Protein AF-A0A0T5ZA02-F1 (afdb_monomer_lite)

Organism: NCBI:txid54398

Foldseek 3Di:
DCPPVVVVVVVVLVVVQVVCCVPQNHPNVVVVVPDDLFLQSLLCVLLCVLCVCLVVQCVVCVVDDQLRSLVVSLVVSVVVVVVVLVVVCVVCVVVVNCDDPNVVRSVSSNVSNVVSSVVSSVVSCVVVVVDPDPPPDPD

Sequence (139 aa):
SQQPLELLYRSALAKLNEILAPELGPQAIEQAAKQDFTPEATAERIVGFATGFFGGFLENHPEMEQDSALNEFIELIGGGIEQGFAEARGILKGLEILNGEIEQNVDKTYELVQQGLERFRLAIMEQLGLSENKDATPA

Secondary structure (DSSP, 8-state):
--HHHHHHHHHHHHHHHHHHHHHH-TTHHHHHHHS--SHHHHHHHHHHHHHTTHHHHHHH-TTS-HHHHHHHHHHHHHHHHHHHHHHHHHHHHHTT--SHHHHHHHHHHHHHHHHHHHHHHHHHHHHTT-S--TT----

Structure (mmCIF, N/CA/C/O backbone):
data_AF-A0A0T5ZA02-F1
#
_entry.id   AF-A0A0T5ZA02-F1
#
loop_
_atom_site.group_PDB
_atom_site.id
_atom_site.type_symbol
_atom_site.label_atom_id
_atom_site.label_alt_id
_atom_site.label_comp_id
_atom_site.label_asym_id
_atom_site.label_entity_id
_atom_site.label_seq_id
_atom_site.pdbx_PDB_ins_code
_atom_site.Cartn_x
_atom_site.Cartn_y
_atom_site.Cartn_z
_atom_site.occupancy
_atom_site.B_iso_or_equiv
_atom_site.auth_seq_id
_atom_site.auth_comp_id
_atom_site.auth_asym_id
_atom_site.auth_atom_id
_atom_site.pdbx_PDB_model_num
ATOM 1 N N . SER A 1 1 ? -9.753 18.541 37.539 1.00 51.72 1 SER A N 1
ATOM 2 C CA . SER A 1 1 ? -10.165 17.233 38.099 1.00 51.72 1 SER A CA 1
ATOM 3 C C . SER A 1 1 ? -10.100 16.080 37.078 1.00 51.72 1 SER A C 1
ATOM 5 O O . SER A 1 1 ? -10.810 15.102 37.244 1.00 51.72 1 SER A O 1
ATOM 7 N N . GLN A 1 2 ? -9.191 16.100 36.086 1.00 57.00 2 GLN A N 1
ATOM 8 C CA . GLN A 1 2 ? -9.077 15.032 35.063 1.00 57.00 2 GLN A CA 1
ATOM 9 C C . GLN A 1 2 ? -8.137 13.859 35.435 1.00 57.00 2 GLN A C 1
ATOM 11 O O . GLN A 1 2 ? -7.954 12.936 34.651 1.00 57.00 2 GLN A O 1
ATOM 16 N N . GLN A 1 3 ? -7.535 13.865 36.629 1.00 75.38 3 GLN A N 1
ATOM 17 C CA . GLN A 1 3 ? -6.409 12.976 36.955 1.00 75.38 3 GLN A CA 1
ATOM 18 C C . GLN A 1 3 ? -6.734 11.472 37.107 1.00 75.38 3 GLN A C 1
ATOM 20 O O . GLN A 1 3 ? -5.922 10.666 36.658 1.00 75.38 3 GLN A O 1
ATOM 25 N N . PRO A 1 4 ? -7.873 11.041 37.691 1.00 85.19 4 PRO A N 1
ATOM 26 C CA . PRO A 1 4 ? -8.125 9.609 37.902 1.00 85.19 4 PRO A CA 1
ATOM 27 C C . PRO A 1 4 ? -8.367 8.823 36.607 1.00 85.19 4 PRO A C 1
ATOM 29 O O . PRO A 1 4 ? -7.896 7.697 36.471 1.00 85.19 4 PRO A O 1
ATOM 32 N N . LEU A 1 5 ? -9.080 9.423 35.648 1.00 86.69 5 LEU A N 1
ATOM 33 C CA . LEU A 1 5 ? -9.380 8.785 34.365 1.00 86.69 5 LEU A CA 1
ATOM 34 C C . LEU A 1 5 ? -8.133 8.709 33.477 1.00 86.69 5 LEU A C 1
ATOM 36 O O . LEU A 1 5 ? -7.889 7.687 32.843 1.00 86.69 5 LEU A O 1
ATOM 40 N N . GLU A 1 6 ? -7.309 9.759 33.486 1.00 87.25 6 GLU A N 1
ATOM 41 C CA . GLU A 1 6 ? -6.030 9.756 32.778 1.00 87.25 6 GLU A CA 1
ATOM 42 C C . GLU A 1 6 ? -5.067 8.700 33.345 1.00 87.25 6 GLU A C 1
ATOM 44 O O . GLU A 1 6 ? -4.408 7.994 32.582 1.00 87.25 6 GLU A O 1
ATOM 49 N N . LEU A 1 7 ? -5.017 8.538 34.673 1.00 87.31 7 LEU A N 1
ATOM 50 C CA . LEU A 1 7 ? -4.210 7.495 35.308 1.00 87.31 7 LEU A CA 1
ATOM 51 C C . LEU A 1 7 ? -4.693 6.092 34.918 1.00 87.31 7 LEU A C 1
ATOM 53 O O . LEU A 1 7 ? -3.876 5.260 34.532 1.00 87.31 7 LEU A O 1
ATOM 57 N N . LEU A 1 8 ? -6.008 5.848 34.957 1.00 89.44 8 LEU A N 1
ATOM 58 C CA . LEU A 1 8 ? -6.601 4.578 34.531 1.00 89.44 8 LEU A CA 1
ATOM 59 C C . LEU A 1 8 ? -6.250 4.255 33.071 1.00 89.44 8 LEU A C 1
ATOM 61 O O . LEU A 1 8 ? -5.828 3.138 32.774 1.00 89.44 8 LEU A O 1
ATOM 65 N N . TYR A 1 9 ? -6.375 5.239 32.178 1.00 85.88 9 TYR A N 1
ATOM 66 C CA . TYR A 1 9 ? -6.038 5.088 30.764 1.00 85.88 9 TYR A CA 1
ATOM 67 C C . TYR A 1 9 ? -4.557 4.742 30.560 1.00 85.88 9 TYR A C 1
ATOM 69 O O . TYR A 1 9 ? -4.230 3.790 29.852 1.00 85.88 9 TYR A O 1
ATOM 77 N N . ARG A 1 10 ? -3.650 5.453 31.241 1.00 87.31 10 ARG A N 1
ATOM 78 C CA . ARG A 1 10 ? -2.205 5.176 31.186 1.00 87.31 10 ARG A CA 1
ATOM 79 C C . ARG A 1 10 ? -1.865 3.783 31.713 1.00 87.31 10 ARG A C 1
ATOM 81 O O . ARG A 1 10 ? -1.054 3.094 31.104 1.00 87.31 10 ARG A O 1
ATOM 88 N N . SER A 1 11 ? -2.488 3.353 32.811 1.00 89.69 11 SER A N 1
ATOM 89 C CA . SER A 1 11 ? -2.292 2.006 33.357 1.00 89.69 11 SER A CA 1
ATOM 90 C C . SER A 1 11 ? -2.796 0.917 32.408 1.00 89.69 11 SER A C 1
ATOM 92 O O . SER A 1 11 ? -2.119 -0.096 32.245 1.00 89.69 11 SER A O 1
ATOM 94 N N . ALA A 1 12 ? -3.939 1.132 31.748 1.00 91.31 12 ALA A N 1
ATOM 95 C CA . ALA A 1 12 ? -4.461 0.210 30.744 1.00 91.31 12 ALA A CA 1
ATOM 96 C C . ALA A 1 12 ? -3.518 0.100 29.535 1.00 91.31 12 ALA A C 1
ATOM 98 O O . ALA A 1 12 ? -3.150 -1.009 29.156 1.00 91.31 12 ALA A O 1
ATOM 99 N N . LEU A 1 13 ? -3.056 1.230 28.984 1.00 88.25 13 LEU A N 1
ATOM 100 C CA . LEU A 1 13 ? -2.087 1.243 27.882 1.00 88.25 13 LEU A CA 1
ATOM 101 C C . LEU A 1 13 ? -0.768 0.560 28.254 1.00 88.25 13 LEU A C 1
ATOM 103 O O . LEU A 1 13 ? -0.269 -0.262 27.490 1.00 88.25 13 LEU A O 1
ATOM 107 N N . ALA A 1 14 ? -0.223 0.852 29.439 1.00 88.62 14 ALA A N 1
ATOM 108 C CA . ALA A 1 14 ? 1.008 0.225 29.913 1.00 88.62 14 ALA A CA 1
ATOM 109 C C . ALA A 1 14 ? 0.861 -1.299 30.005 1.00 88.62 14 ALA A C 1
ATOM 111 O O . ALA A 1 14 ? 1.751 -2.032 29.575 1.00 88.62 14 ALA A O 1
ATOM 112 N N . LYS A 1 15 ? -0.284 -1.780 30.509 1.00 89.81 15 LYS A N 1
ATOM 113 C CA . LYS A 1 15 ? -0.535 -3.216 30.621 1.00 89.81 15 LYS A CA 1
ATOM 114 C C . LYS A 1 15 ? -0.746 -3.880 29.262 1.00 89.81 15 LYS A C 1
ATOM 116 O O . LYS A 1 15 ? -0.252 -4.983 29.052 1.00 89.81 15 LYS A O 1
ATOM 121 N N . LEU A 1 16 ? -1.440 -3.217 28.339 1.00 90.12 16 LEU A N 1
ATOM 122 C CA . LEU A 1 16 ? -1.602 -3.717 26.975 1.00 90.12 16 LEU A CA 1
ATOM 123 C C . LEU A 1 16 ? -0.249 -3.811 26.256 1.00 90.12 16 LEU A C 1
ATOM 125 O O . LEU A 1 16 ? 0.031 -4.832 25.641 1.00 90.12 16 LEU A O 1
ATOM 129 N N . ASN A 1 17 ? 0.626 -2.811 26.396 1.00 89.31 17 ASN A N 1
ATOM 130 C CA . ASN A 1 17 ? 1.985 -2.876 25.856 1.00 89.31 17 ASN A CA 1
ATOM 131 C C . ASN A 1 17 ? 2.810 -4.012 26.467 1.00 89.31 17 ASN A C 1
ATOM 133 O O . ASN A 1 17 ? 3.516 -4.695 25.738 1.00 89.31 17 ASN A O 1
ATOM 137 N N . GLU A 1 18 ? 2.722 -4.237 27.781 1.00 91.44 18 GLU A N 1
ATOM 138 C CA . GLU A 1 18 ? 3.396 -5.366 28.438 1.00 91.44 18 GLU A CA 1
ATOM 139 C C . GLU A 1 18 ? 2.931 -6.713 27.859 1.00 91.44 18 GL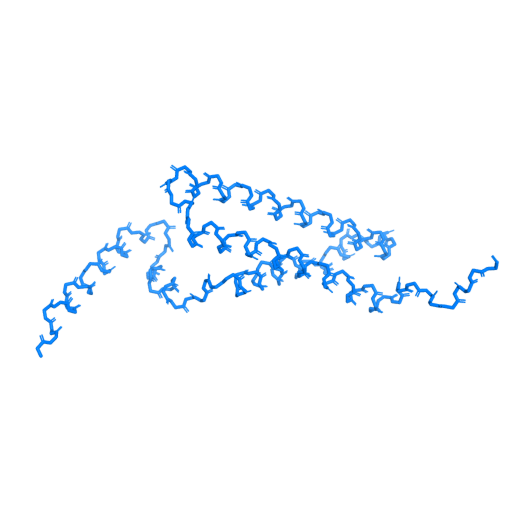U A C 1
ATOM 141 O O . GLU A 1 18 ? 3.754 -7.583 27.589 1.00 91.44 18 GLU A O 1
ATOM 146 N N . ILE A 1 19 ? 1.621 -6.868 27.638 1.00 92.88 19 ILE A N 1
ATOM 147 C CA . ILE A 1 19 ? 1.020 -8.100 27.110 1.00 92.88 19 ILE A CA 1
ATOM 148 C C . ILE A 1 19 ? 1.389 -8.321 25.640 1.00 92.88 19 ILE A C 1
ATOM 150 O O . ILE A 1 19 ? 1.672 -9.450 25.252 1.00 92.88 19 ILE A O 1
ATOM 154 N N . LEU A 1 20 ? 1.376 -7.264 24.825 1.00 90.19 20 LEU A N 1
ATOM 155 C CA . LEU A 1 20 ? 1.588 -7.365 23.380 1.00 90.19 20 LEU A CA 1
ATOM 156 C C . LEU A 1 20 ? 3.065 -7.290 22.967 1.00 90.19 20 LEU A C 1
ATOM 158 O O . LEU A 1 20 ? 3.382 -7.633 21.832 1.00 90.19 20 LEU A O 1
ATOM 162 N N . ALA A 1 21 ? 3.977 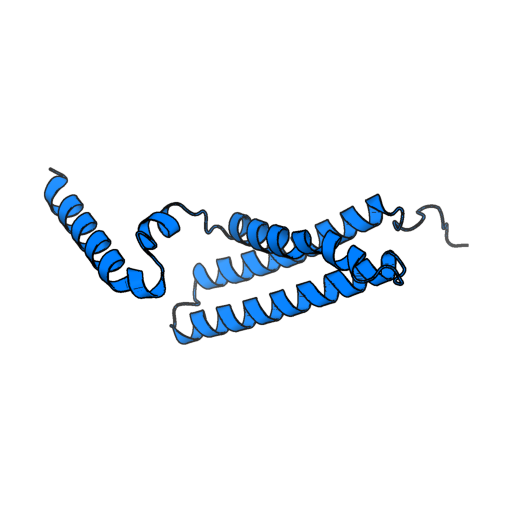-6.876 23.855 1.00 91.50 21 ALA A N 1
ATOM 163 C CA . ALA A 1 21 ? 5.399 -6.714 23.540 1.00 91.50 21 ALA A CA 1
ATOM 164 C C . ALA A 1 21 ? 6.103 -7.959 22.963 1.00 91.50 21 ALA A C 1
ATOM 166 O O . ALA A 1 21 ? 6.945 -7.769 22.085 1.00 91.50 21 ALA A O 1
ATOM 167 N N . PRO A 1 22 ? 5.811 -9.205 23.395 1.00 92.06 22 PRO A N 1
ATOM 168 C CA . PRO A 1 22 ? 6.419 -10.394 22.793 1.00 92.06 22 PRO A CA 1
ATOM 169 C C . PRO A 1 22 ? 6.100 -10.560 21.302 1.00 92.06 22 PRO A C 1
ATOM 171 O O . PRO A 1 22 ? 6.930 -11.083 20.567 1.00 92.06 22 PRO A O 1
ATOM 174 N N . GLU A 1 23 ? 4.929 -10.089 20.869 1.00 89.12 23 GLU A N 1
ATOM 175 C CA . GLU A 1 23 ? 4.444 -10.227 19.491 1.00 89.12 23 GLU A CA 1
ATOM 176 C C . GLU A 1 23 ? 4.738 -8.979 18.650 1.00 89.12 23 GLU A C 1
ATOM 178 O O . GLU A 1 23 ? 5.163 -9.071 17.503 1.00 89.12 23 GLU A O 1
ATOM 183 N N . LEU A 1 24 ? 4.513 -7.791 19.220 1.00 84.94 24 LEU A N 1
ATOM 184 C CA . LEU A 1 24 ? 4.539 -6.519 18.490 1.00 84.94 24 LEU A CA 1
ATOM 185 C C . LEU A 1 24 ? 5.784 -5.667 18.781 1.00 84.94 24 LEU A C 1
ATOM 187 O O . LEU A 1 24 ? 5.982 -4.624 18.159 1.00 84.94 24 LEU A O 1
ATOM 191 N N . GLY A 1 25 ? 6.621 -6.087 19.730 1.00 88.00 25 GLY A N 1
ATOM 192 C CA . GLY A 1 25 ? 7.753 -5.310 20.221 1.00 88.00 25 GLY A CA 1
ATOM 193 C C . GLY A 1 25 ? 7.370 -4.254 21.272 1.00 88.00 25 GLY A C 1
ATOM 194 O O . GLY A 1 25 ? 6.193 -3.994 21.541 1.00 88.00 25 GLY A O 1
ATOM 195 N N . PRO A 1 26 ? 8.368 -3.637 21.928 1.00 88.19 26 PRO A N 1
ATOM 196 C CA . PRO A 1 26 ? 8.129 -2.648 22.971 1.00 88.19 26 PRO A CA 1
ATOM 197 C C . PRO A 1 26 ? 7.432 -1.397 22.415 1.00 88.19 26 PRO A C 1
ATOM 199 O O . PRO A 1 26 ? 7.775 -0.900 21.344 1.00 88.19 26 PRO A O 1
ATOM 202 N N . GLN A 1 27 ? 6.490 -0.850 23.189 1.00 84.44 27 GLN A N 1
ATOM 203 C CA . GLN A 1 27 ? 5.757 0.387 22.868 1.00 84.44 27 GLN A CA 1
ATOM 204 C C . GLN A 1 27 ? 4.979 0.338 21.541 1.00 84.44 27 GLN A C 1
ATOM 206 O O . GLN A 1 27 ? 4.754 1.370 20.905 1.00 84.44 27 GLN A O 1
ATOM 211 N N . ALA A 1 28 ? 4.584 -0.853 21.085 1.00 83.94 28 ALA A N 1
ATOM 212 C CA . ALA A 1 28 ? 3.879 -1.022 19.818 1.00 83.94 28 ALA A CA 1
ATOM 213 C C . ALA A 1 28 ? 2.584 -0.199 19.747 1.00 83.94 28 ALA A C 1
ATOM 215 O O . ALA A 1 28 ? 2.266 0.352 18.696 1.00 83.94 28 ALA A O 1
ATOM 216 N N . ILE A 1 29 ? 1.865 -0.053 20.865 1.00 84.00 29 ILE A N 1
ATOM 217 C CA . ILE A 1 29 ? 0.614 0.711 20.896 1.00 84.00 29 ILE A CA 1
ATOM 218 C C . ILE A 1 29 ? 0.884 2.210 20.766 1.00 84.00 29 ILE A C 1
ATOM 220 O O . ILE A 1 29 ? 0.188 2.879 20.005 1.00 84.00 29 ILE A O 1
ATOM 224 N N . GLU A 1 30 ? 1.891 2.764 21.455 1.00 85.88 30 GLU A N 1
ATOM 225 C CA . GLU A 1 30 ? 2.233 4.179 21.270 1.00 85.88 30 GLU A CA 1
ATOM 226 C C . GLU A 1 30 ? 2.770 4.455 19.868 1.00 85.88 30 GLU A C 1
ATOM 228 O O . GLU A 1 30 ? 2.538 5.539 19.335 1.00 85.88 30 GLU A O 1
ATOM 233 N N . GLN A 1 31 ? 3.504 3.509 19.281 1.00 82.69 31 GLN A N 1
ATOM 234 C CA . GLN A 1 31 ? 4.001 3.636 17.915 1.00 82.69 31 GLN A CA 1
ATOM 235 C C . GLN A 1 31 ? 2.851 3.612 16.907 1.00 82.69 31 GLN A C 1
ATOM 237 O O . GLN A 1 31 ? 2.762 4.519 16.082 1.00 82.69 31 GLN A O 1
ATOM 242 N N . ALA A 1 32 ? 1.916 2.668 17.040 1.00 80.44 32 ALA A N 1
ATOM 243 C CA . ALA A 1 32 ? 0.707 2.630 16.226 1.00 80.44 32 ALA A CA 1
ATOM 244 C C . ALA A 1 32 ? -0.115 3.921 16.386 1.00 80.44 32 ALA A C 1
ATOM 246 O O . ALA A 1 32 ? -0.489 4.542 15.401 1.00 80.44 32 ALA A O 1
ATOM 247 N N . ALA A 1 33 ? -0.317 4.410 17.610 1.00 80.00 33 ALA A N 1
ATOM 248 C CA . ALA A 1 33 ? -1.077 5.640 17.845 1.00 80.00 33 ALA A CA 1
ATOM 249 C C . ALA A 1 33 ? -0.444 6.905 17.226 1.00 80.00 33 ALA A C 1
ATOM 251 O O . ALA A 1 33 ? -1.136 7.904 17.039 1.00 80.00 33 ALA A O 1
ATOM 252 N N . LYS A 1 34 ? 0.864 6.892 16.938 1.00 84.19 34 LYS A N 1
ATOM 253 C CA . LYS A 1 34 ? 1.575 7.993 16.263 1.00 84.19 34 LYS A CA 1
ATOM 254 C C . LYS A 1 34 ? 1.562 7.870 14.744 1.00 84.19 34 LYS A C 1
ATOM 256 O O . LYS A 1 34 ? 1.922 8.829 14.065 1.00 84.19 34 LYS A O 1
ATOM 261 N N . GLN A 1 35 ? 1.221 6.699 14.221 1.00 84.19 35 GLN A N 1
ATOM 262 C CA . GLN A 1 35 ? 1.265 6.431 12.799 1.00 84.19 35 GLN A CA 1
ATOM 263 C C . GLN A 1 35 ? -0.038 6.873 12.139 1.00 84.19 35 GLN A C 1
ATOM 265 O O . GLN A 1 35 ? -1.133 6.568 1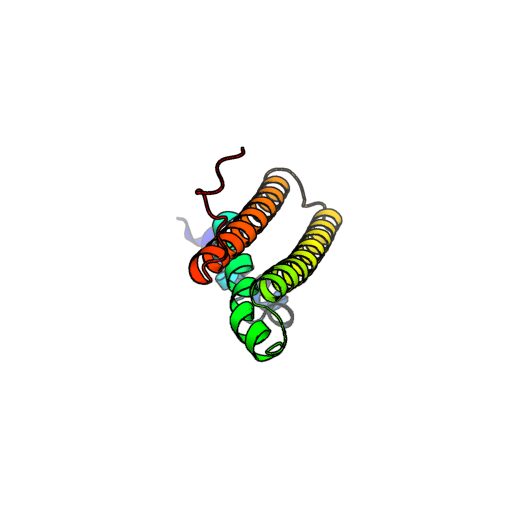2.605 1.00 84.19 35 GLN A O 1
ATOM 270 N N . ASP A 1 36 ? 0.092 7.581 11.023 1.00 89.69 36 ASP A N 1
ATOM 271 C CA . ASP A 1 36 ? -1.049 7.919 10.186 1.00 89.69 36 ASP A CA 1
ATOM 272 C C . ASP A 1 36 ? -1.557 6.651 9.483 1.00 89.69 36 ASP A C 1
ATOM 274 O O . ASP A 1 36 ? -0.837 6.043 8.684 1.00 89.69 36 ASP A O 1
ATOM 278 N N . PHE A 1 37 ? -2.771 6.223 9.829 1.00 90.38 37 PHE A N 1
ATOM 279 C CA . PHE A 1 37 ? -3.468 5.081 9.232 1.00 90.38 37 PHE A CA 1
ATOM 280 C C . PHE A 1 37 ? -4.642 5.505 8.350 1.00 90.38 37 PHE A C 1
ATOM 282 O O . PHE A 1 37 ? -5.518 4.691 8.059 1.00 90.38 37 PHE A O 1
ATOM 289 N N . THR A 1 38 ? -4.661 6.760 7.893 1.00 96.25 38 THR A N 1
ATOM 290 C CA . THR A 1 38 ? -5.545 7.150 6.793 1.00 96.25 38 THR A CA 1
ATOM 291 C C . THR A 1 38 ? -5.300 6.252 5.572 1.00 96.25 38 THR A C 1
ATOM 293 O O . THR A 1 38 ? -4.185 5.725 5.394 1.00 96.25 38 THR A O 1
ATOM 296 N N . PRO A 1 39 ? -6.324 6.049 4.723 1.00 98.00 39 PRO A N 1
ATOM 297 C CA . PRO A 1 39 ? -6.160 5.316 3.475 1.00 98.00 39 PRO A CA 1
ATOM 298 C C . PRO A 1 39 ? -5.013 5.854 2.615 1.00 98.00 39 PRO A C 1
ATOM 300 O O . PRO A 1 39 ? -4.232 5.079 2.071 1.00 98.00 39 PRO A O 1
ATOM 303 N N . GLU A 1 40 ? -4.863 7.176 2.551 1.00 98.31 40 GLU A N 1
ATOM 304 C CA . GLU A 1 40 ? -3.836 7.872 1.781 1.00 98.31 40 GLU A CA 1
ATOM 305 C C . GLU A 1 40 ? -2.426 7.553 2.282 1.00 98.31 40 GLU A C 1
ATOM 307 O O . GLU A 1 40 ? -1.601 7.067 1.507 1.00 98.31 40 GLU A O 1
ATOM 312 N N . ALA A 1 41 ? -2.157 7.753 3.576 1.00 97.12 41 ALA A N 1
ATOM 313 C CA . ALA A 1 41 ? -0.835 7.496 4.147 1.00 97.12 41 ALA A CA 1
ATOM 314 C C . ALA A 1 41 ? -0.464 6.008 4.086 1.00 97.12 41 ALA A C 1
ATOM 316 O O . ALA A 1 41 ? 0.701 5.641 3.916 1.00 97.12 41 ALA A O 1
ATOM 317 N N . THR A 1 42 ? -1.453 5.123 4.221 1.00 96.56 42 THR A N 1
ATOM 318 C CA . THR A 1 42 ? -1.226 3.680 4.104 1.00 96.56 42 THR A CA 1
ATOM 319 C C . THR A 1 42 ? -0.934 3.279 2.661 1.00 96.56 42 THR A C 1
ATOM 321 O O . THR A 1 42 ? 0.029 2.547 2.429 1.00 96.56 42 THR A O 1
ATOM 324 N N . ALA A 1 43 ? -1.696 3.796 1.695 1.00 98.56 43 ALA A N 1
ATOM 325 C CA . ALA A 1 43 ? -1.460 3.546 0.279 1.00 98.56 43 ALA A CA 1
ATOM 326 C C . ALA A 1 43 ? -0.093 4.073 -0.175 1.00 98.56 43 ALA A C 1
ATOM 328 O O . ALA A 1 43 ? 0.631 3.360 -0.867 1.00 98.56 43 ALA A O 1
ATOM 329 N N . GLU A 1 44 ? 0.303 5.271 0.266 1.00 98.12 44 GLU A N 1
ATOM 330 C CA . GLU A 1 44 ? 1.620 5.847 -0.027 1.00 98.12 44 GLU A CA 1
ATOM 331 C C . GLU A 1 44 ? 2.757 4.946 0.470 1.00 98.12 44 GLU A C 1
ATOM 333 O O . GLU A 1 44 ? 3.691 4.666 -0.283 1.00 98.12 44 GLU A O 1
ATOM 338 N N . ARG A 1 45 ? 2.658 4.422 1.700 1.00 97.75 45 ARG A N 1
ATOM 339 C CA . ARG A 1 45 ? 3.649 3.476 2.237 1.00 97.75 45 ARG A CA 1
ATOM 340 C C . ARG A 1 45 ? 3.734 2.190 1.420 1.00 97.75 45 ARG A C 1
ATOM 342 O O . ARG A 1 45 ? 4.843 1.742 1.146 1.00 97.75 45 ARG A O 1
ATOM 349 N N . ILE A 1 46 ? 2.595 1.598 1.049 1.00 98.25 46 ILE A N 1
ATOM 350 C CA . ILE A 1 46 ? 2.558 0.350 0.267 1.00 98.25 46 ILE A CA 1
ATOM 351 C C . ILE A 1 46 ? 3.179 0.572 -1.112 1.00 98.25 46 ILE A C 1
ATOM 353 O O . ILE A 1 46 ? 4.071 -0.177 -1.504 1.00 98.25 46 ILE A O 1
ATOM 357 N N . VAL A 1 47 ? 2.739 1.617 -1.820 1.00 98.56 47 VAL A N 1
ATOM 358 C CA . VAL A 1 47 ? 3.240 1.948 -3.159 1.00 98.56 47 VAL A CA 1
ATOM 359 C C . VAL A 1 47 ? 4.732 2.240 -3.090 1.00 98.56 47 VAL A C 1
ATOM 361 O O . VAL A 1 47 ? 5.493 1.584 -3.787 1.00 98.56 47 VAL A O 1
ATOM 364 N N . GLY A 1 48 ? 5.169 3.137 -2.201 1.00 98.19 48 GLY A N 1
ATOM 365 C CA . GLY A 1 48 ? 6.580 3.503 -2.076 1.00 98.19 48 GLY A CA 1
ATOM 366 C C . GLY A 1 48 ? 7.481 2.320 -1.719 1.00 98.19 48 GLY A C 1
ATOM 367 O O . GLY A 1 48 ? 8.564 2.183 -2.287 1.00 98.19 48 GLY A O 1
ATOM 368 N N . PHE A 1 49 ? 7.025 1.436 -0.826 1.00 98.12 49 PHE A N 1
ATOM 369 C CA . PHE A 1 49 ? 7.742 0.205 -0.503 1.00 98.12 49 PHE A CA 1
ATOM 370 C C . PHE A 1 49 ? 7.864 -0.711 -1.724 1.00 98.12 49 PHE A C 1
ATOM 372 O O . PHE A 1 49 ? 8.973 -1.096 -2.081 1.00 98.12 49 PHE A O 1
ATOM 379 N N . ALA A 1 50 ? 6.749 -1.030 -2.388 1.00 98.19 50 ALA A N 1
ATOM 380 C CA . ALA A 1 50 ? 6.732 -1.957 -3.516 1.00 98.19 50 ALA A CA 1
ATOM 381 C C . ALA A 1 50 ? 7.529 -1.427 -4.717 1.00 98.19 50 ALA A C 1
ATOM 383 O O . ALA A 1 50 ? 8.367 -2.132 -5.274 1.00 98.19 50 ALA A O 1
ATOM 384 N N . THR A 1 51 ? 7.331 -0.162 -5.092 1.00 98.31 51 THR A N 1
ATOM 385 C CA . THR A 1 51 ? 8.017 0.436 -6.245 1.00 98.31 51 THR A CA 1
ATOM 386 C C . THR A 1 51 ? 9.499 0.689 -5.980 1.00 98.31 51 THR A C 1
ATOM 388 O O . THR A 1 51 ? 10.286 0.761 -6.921 1.00 98.31 51 THR A O 1
ATOM 391 N N . GLY A 1 52 ? 9.912 0.778 -4.709 1.00 97.94 52 GLY A N 1
ATOM 392 C CA . GLY A 1 52 ? 11.318 0.911 -4.318 1.00 97.94 52 GLY A CA 1
ATOM 393 C C . GLY A 1 52 ? 12.206 -0.251 -4.781 1.00 97.94 52 GLY A C 1
ATOM 394 O O . GLY A 1 52 ? 13.417 -0.079 -4.907 1.00 97.94 52 GLY A O 1
ATOM 395 N N . PHE A 1 53 ? 11.619 -1.409 -5.099 1.00 97.44 53 PHE A N 1
ATOM 396 C CA . PHE A 1 53 ? 12.344 -2.575 -5.606 1.00 97.44 53 PHE A CA 1
ATOM 397 C C . PHE A 1 53 ? 12.663 -2.518 -7.105 1.00 97.44 53 PHE A C 1
ATOM 399 O O . PHE A 1 53 ? 13.451 -3.337 -7.575 1.00 97.44 53 PHE A O 1
ATOM 406 N N . PHE A 1 54 ? 12.112 -1.561 -7.862 1.00 97.38 54 PHE A N 1
ATOM 407 C CA . PHE A 1 54 ? 12.237 -1.559 -9.323 1.00 97.38 54 PHE A CA 1
ATOM 408 C C . PHE A 1 54 ? 13.687 -1.465 -9.814 1.00 97.38 54 PHE A C 1
ATOM 410 O O . PHE A 1 54 ? 14.078 -2.188 -10.724 1.00 97.38 54 PHE A O 1
ATOM 417 N N . GLY A 1 55 ? 14.515 -0.627 -9.181 1.00 95.69 55 GLY A N 1
ATOM 418 C CA . GLY A 1 55 ? 15.931 -0.512 -9.552 1.00 95.69 55 GLY A CA 1
ATOM 419 C C . GLY A 1 55 ? 16.676 -1.841 -9.403 1.00 95.69 55 GLY A C 1
ATOM 420 O O . GLY A 1 55 ? 17.357 -2.275 -10.327 1.00 95.69 55 GLY A O 1
ATOM 421 N N . GLY A 1 56 ? 16.465 -2.531 -8.279 1.00 97.19 56 GLY A N 1
ATOM 422 C CA . GLY A 1 56 ? 17.040 -3.856 -8.050 1.00 97.19 56 GLY A CA 1
ATOM 423 C C . GLY A 1 56 ? 16.478 -4.920 -8.996 1.00 97.19 56 GLY A C 1
ATOM 424 O O . GLY A 1 56 ? 17.206 -5.824 -9.392 1.00 97.19 56 GLY A O 1
ATOM 425 N N . PHE A 1 57 ? 15.209 -4.814 -9.399 1.00 97.38 57 PHE A N 1
ATOM 426 C CA . PHE A 1 57 ? 14.636 -5.695 -10.417 1.00 97.38 57 PHE A CA 1
ATOM 427 C C . PHE A 1 57 ? 15.385 -5.549 -11.752 1.00 97.38 57 PHE A C 1
ATOM 429 O O . PHE A 1 57 ? 15.884 -6.540 -12.274 1.00 97.38 57 PHE A O 1
ATOM 436 N N . LEU A 1 58 ? 15.577 -4.323 -12.250 1.00 95.12 58 LEU A N 1
ATOM 437 C CA . LEU A 1 58 ? 16.322 -4.083 -13.496 1.00 95.12 58 LEU A CA 1
ATOM 438 C C . LEU A 1 58 ? 17.764 -4.610 -13.440 1.00 95.12 58 LEU A C 1
ATOM 440 O O . LEU A 1 58 ? 18.245 -5.195 -14.406 1.00 95.12 58 LEU A O 1
ATOM 444 N N . GLU A 1 59 ? 18.449 -4.441 -12.307 1.00 96.31 59 GLU A N 1
ATOM 445 C CA . GLU A 1 59 ? 19.814 -4.951 -12.115 1.00 96.31 59 GLU A CA 1
ATOM 446 C C . GLU A 1 59 ? 19.906 -6.484 -12.203 1.00 96.31 59 GLU A C 1
ATOM 448 O O . GLU A 1 59 ? 20.932 -7.011 -12.635 1.00 96.31 59 GLU A O 1
ATOM 453 N N . ASN A 1 60 ? 18.847 -7.200 -11.808 1.00 96.12 60 ASN A N 1
ATOM 454 C CA . ASN A 1 60 ? 18.785 -8.663 -11.861 1.00 96.12 60 ASN A CA 1
ATOM 455 C C . ASN A 1 60 ? 18.253 -9.210 -13.195 1.00 96.12 60 ASN A C 1
ATOM 457 O O . ASN A 1 60 ? 18.342 -10.416 -13.417 1.00 96.12 60 ASN A O 1
ATOM 461 N N . HIS A 1 61 ? 17.748 -8.341 -14.071 1.00 95.12 61 HIS A N 1
ATOM 462 C CA . HIS A 1 61 ? 17.186 -8.692 -15.376 1.00 95.12 61 HIS A CA 1
ATOM 463 C C . HIS A 1 61 ? 17.791 -7.844 -16.518 1.00 95.12 61 HIS A C 1
ATOM 465 O O . HIS A 1 61 ? 17.052 -7.227 -17.290 1.00 95.12 61 HIS A O 1
ATOM 471 N N . PRO A 1 62 ? 19.135 -7.769 -16.651 1.00 95.31 62 PRO A N 1
ATOM 472 C CA . PRO A 1 62 ? 19.797 -6.911 -17.641 1.00 95.31 62 PRO A CA 1
ATOM 473 C C . PRO A 1 62 ? 19.527 -7.316 -19.098 1.00 95.31 62 PRO A C 1
ATOM 475 O O . PRO A 1 62 ? 19.811 -6.547 -20.013 1.00 95.31 62 PRO A O 1
ATOM 478 N N . GLU A 1 63 ? 19.037 -8.533 -19.327 1.00 96.00 63 GLU A N 1
ATOM 479 C CA . GLU A 1 63 ? 18.664 -9.058 -20.637 1.00 96.00 63 GLU A CA 1
ATOM 480 C C . GLU A 1 63 ? 17.281 -8.606 -21.118 1.00 96.00 63 GLU A C 1
ATOM 482 O O . GLU A 1 63 ? 16.965 -8.791 -22.294 1.00 96.00 63 GLU A O 1
ATOM 487 N N . MET A 1 64 ? 16.447 -8.058 -20.229 1.00 95.25 64 MET A N 1
ATOM 488 C CA . MET A 1 64 ? 15.089 -7.654 -20.573 1.00 95.25 64 MET A CA 1
ATOM 489 C C . MET A 1 64 ? 15.059 -6.281 -21.242 1.00 95.25 64 MET A C 1
ATOM 491 O O . MET A 1 64 ? 15.710 -5.328 -20.811 1.00 95.25 64 MET A O 1
ATOM 495 N N . GLU A 1 65 ? 14.216 -6.160 -22.266 1.00 94.25 65 GLU A N 1
ATOM 496 C CA . GLU A 1 65 ? 13.854 -4.861 -22.824 1.00 94.25 65 GLU A CA 1
ATOM 497 C C . GLU A 1 65 ? 13.080 -4.037 -21.792 1.00 94.25 65 GLU A C 1
ATOM 499 O O . GLU A 1 65 ? 12.256 -4.558 -21.038 1.00 94.25 65 GLU A O 1
ATOM 504 N N . GLN A 1 66 ? 13.317 -2.728 -21.787 1.00 89.88 66 GLN A N 1
ATOM 505 C CA . GLN A 1 66 ? 12.855 -1.823 -20.733 1.00 89.88 66 GLN A CA 1
ATOM 506 C C . GLN A 1 66 ? 11.332 -1.827 -20.518 1.00 89.88 66 GLN A C 1
ATOM 508 O O . GLN A 1 66 ? 10.873 -1.846 -19.377 1.00 89.88 66 GLN A O 1
ATOM 513 N N . ASP A 1 67 ? 10.550 -1.839 -21.600 1.00 91.38 67 ASP A N 1
ATOM 514 C CA . ASP A 1 67 ? 9.083 -1.904 -21.526 1.00 91.38 67 ASP A CA 1
ATOM 515 C C . ASP A 1 67 ? 8.599 -3.252 -20.970 1.00 91.38 67 ASP A C 1
ATOM 517 O O . ASP A 1 67 ? 7.723 -3.309 -20.109 1.00 91.38 67 ASP A O 1
ATOM 521 N N . SER A 1 68 ? 9.226 -4.354 -21.397 1.00 95.00 68 SER A N 1
ATOM 522 C CA . SER A 1 68 ? 8.904 -5.691 -20.883 1.00 95.00 68 SER A CA 1
ATOM 523 C C . SER A 1 68 ? 9.230 -5.809 -19.395 1.00 95.00 68 SER A C 1
ATOM 525 O O . SER A 1 68 ? 8.389 -6.268 -18.629 1.00 95.00 68 SER A O 1
ATOM 527 N N . ALA A 1 69 ? 10.395 -5.309 -18.973 1.00 95.75 69 ALA A N 1
ATOM 528 C CA . ALA A 1 69 ? 10.804 -5.314 -17.573 1.00 95.75 69 ALA A CA 1
ATOM 529 C C . ALA A 1 69 ? 9.853 -4.495 -16.684 1.00 95.75 69 ALA A C 1
ATOM 531 O O . ALA A 1 69 ? 9.517 -4.923 -15.582 1.00 95.75 69 ALA A O 1
ATOM 532 N N . LEU A 1 70 ? 9.385 -3.330 -17.153 1.00 96.12 70 LEU A N 1
ATOM 533 C CA . LEU A 1 70 ? 8.398 -2.533 -16.422 1.00 96.12 70 LEU A CA 1
ATOM 534 C C . LEU A 1 70 ? 7.068 -3.280 -16.273 1.00 96.12 70 LEU A C 1
ATOM 536 O O . LEU A 1 70 ? 6.522 -3.331 -15.171 1.00 96.12 70 LEU A O 1
ATOM 540 N N . ASN A 1 71 ? 6.546 -3.849 -17.361 1.00 96.12 71 ASN A N 1
ATOM 541 C CA . ASN A 1 71 ? 5.264 -4.551 -17.338 1.00 96.12 71 ASN A CA 1
ATOM 542 C C . ASN A 1 71 ? 5.316 -5.788 -16.430 1.00 96.12 71 ASN A C 1
ATOM 544 O O . ASN A 1 71 ? 4.433 -5.959 -15.590 1.00 96.12 71 ASN A O 1
ATOM 548 N N . GLU A 1 72 ? 6.379 -6.590 -16.527 1.00 97.81 72 GLU A N 1
ATOM 549 C CA . GLU A 1 72 ? 6.576 -7.769 -15.678 1.00 97.81 72 GLU A CA 1
ATOM 550 C C . GLU A 1 72 ? 6.735 -7.386 -14.200 1.00 97.81 72 GLU A C 1
ATOM 552 O O . GLU A 1 72 ? 6.134 -8.008 -13.321 1.00 97.81 72 GLU A O 1
ATOM 557 N N . PHE A 1 73 ? 7.469 -6.309 -13.908 1.00 98.25 73 PHE A N 1
ATOM 558 C CA . PHE A 1 73 ? 7.605 -5.809 -12.544 1.00 98.25 73 PHE A CA 1
ATOM 559 C C . PHE A 1 73 ? 6.266 -5.353 -11.951 1.00 98.25 73 PHE A C 1
ATOM 561 O O . PHE A 1 73 ? 5.948 -5.714 -10.817 1.00 98.25 73 PHE A O 1
ATOM 568 N N . ILE A 1 74 ? 5.476 -4.577 -12.704 1.00 98.12 74 ILE A N 1
ATOM 569 C CA . ILE A 1 74 ? 4.147 -4.119 -12.272 1.00 98.12 74 ILE A CA 1
ATOM 570 C C . ILE A 1 74 ? 3.219 -5.305 -12.009 1.00 98.12 74 ILE A C 1
ATOM 572 O O . ILE A 1 74 ? 2.528 -5.312 -10.990 1.00 98.12 74 ILE A O 1
ATOM 576 N N . GLU A 1 75 ? 3.217 -6.309 -12.887 1.00 98.25 75 GLU A N 1
ATOM 577 C CA . GLU A 1 75 ? 2.416 -7.522 -12.708 1.00 98.25 75 GLU A CA 1
ATOM 578 C C . GLU A 1 75 ? 2.826 -8.277 -11.437 1.00 98.25 75 GLU A C 1
ATOM 580 O O . GLU A 1 75 ? 1.971 -8.629 -10.620 1.00 98.25 75 GLU A O 1
ATOM 585 N N . LEU A 1 76 ? 4.132 -8.451 -11.218 1.00 98.06 76 LEU A N 1
ATOM 586 C CA . LEU A 1 76 ? 4.673 -9.143 -10.051 1.00 98.06 76 LEU A CA 1
ATOM 587 C C . LEU A 1 76 ? 4.273 -8.462 -8.735 1.00 98.06 76 LEU A C 1
ATOM 589 O O . LEU A 1 76 ? 3.727 -9.111 -7.836 1.00 98.06 76 LEU A O 1
ATOM 593 N N . ILE A 1 77 ? 4.534 -7.157 -8.601 1.00 98.06 77 ILE A N 1
ATOM 594 C CA . ILE A 1 77 ? 4.201 -6.439 -7.362 1.00 98.06 77 ILE A CA 1
ATOM 595 C C . ILE A 1 77 ? 2.689 -6.284 -7.200 1.00 98.06 77 ILE A C 1
ATOM 597 O O . ILE A 1 77 ? 2.187 -6.380 -6.081 1.00 98.06 77 ILE A O 1
ATOM 601 N N . GLY A 1 78 ? 1.959 -6.095 -8.304 1.00 97.81 78 GLY A N 1
ATOM 602 C CA . GLY A 1 78 ? 0.505 -6.003 -8.320 1.00 97.81 78 GLY A CA 1
ATOM 603 C C . GLY A 1 78 ? -0.139 -7.281 -7.792 1.00 97.81 78 GLY A C 1
ATOM 604 O O . GLY A 1 78 ? -0.980 -7.210 -6.899 1.00 97.81 78 GLY A O 1
ATOM 605 N N . GLY A 1 79 ? 0.321 -8.449 -8.251 1.00 98.00 79 GLY A N 1
ATOM 606 C CA . GLY A 1 79 ? -0.146 -9.747 -7.761 1.00 98.00 79 GLY A CA 1
ATOM 607 C C . GLY A 1 79 ? 0.136 -9.968 -6.272 1.00 98.00 79 GLY A C 1
ATOM 608 O O . GLY A 1 79 ? -0.744 -10.414 -5.534 1.00 98.00 79 GLY A O 1
ATOM 609 N N . GLY A 1 80 ? 1.331 -9.600 -5.798 1.00 97.50 80 GLY A N 1
ATOM 610 C CA . GLY A 1 80 ? 1.669 -9.685 -4.373 1.00 97.50 80 GLY A CA 1
ATOM 611 C C . GLY A 1 80 ? 0.804 -8.771 -3.495 1.00 97.50 80 GLY A C 1
ATOM 612 O O . GLY A 1 80 ? 0.342 -9.176 -2.427 1.00 97.50 80 GLY A O 1
ATOM 613 N N . ILE A 1 81 ? 0.540 -7.548 -3.960 1.00 98.00 81 ILE A N 1
ATOM 614 C CA . ILE A 1 81 ? -0.332 -6.582 -3.281 1.00 98.00 81 ILE A CA 1
ATOM 615 C C . ILE A 1 81 ? -1.779 -7.085 -3.247 1.00 98.00 81 ILE A C 1
ATOM 617 O O . ILE A 1 81 ? -2.400 -7.063 -2.185 1.00 98.00 81 ILE A O 1
ATOM 621 N N . GLU A 1 82 ? -2.305 -7.564 -4.377 1.00 98.19 82 GLU A N 1
ATOM 622 C CA . GLU A 1 82 ? -3.648 -8.147 -4.497 1.00 98.19 82 GLU A CA 1
ATOM 623 C C . GLU A 1 82 ? -3.857 -9.258 -3.460 1.00 98.19 82 GLU A C 1
ATOM 625 O O . GLU A 1 82 ? -4.812 -9.227 -2.678 1.00 98.19 82 GLU A O 1
ATOM 630 N N . GLN A 1 83 ? -2.916 -10.207 -3.405 1.00 98.38 83 GLN A N 1
ATOM 631 C CA . GLN A 1 83 ? -2.953 -11.309 -2.453 1.00 98.38 83 GLN A CA 1
ATOM 632 C C . GLN A 1 83 ? -2.927 -10.798 -1.006 1.00 98.38 83 GLN A C 1
ATOM 634 O O . GLN A 1 83 ? -3.770 -11.195 -0.199 1.00 98.38 83 GLN A O 1
ATOM 639 N N . GLY A 1 84 ? -2.009 -9.884 -0.679 1.00 96.88 84 GLY A N 1
ATOM 640 C CA . GLY A 1 84 ? -1.898 -9.320 0.667 1.00 96.88 84 GLY A CA 1
ATOM 641 C C . GLY A 1 84 ? -3.171 -8.596 1.121 1.00 96.88 84 GLY A C 1
ATOM 642 O O . GLY A 1 84 ? -3.606 -8.764 2.262 1.00 96.88 84 GLY A O 1
ATOM 643 N N . PHE A 1 85 ? -3.824 -7.841 0.231 1.00 97.75 85 PHE A N 1
ATOM 644 C CA . PHE A 1 85 ? -5.112 -7.203 0.525 1.00 97.75 85 PHE A CA 1
ATOM 645 C C . PHE A 1 85 ? -6.227 -8.224 0.750 1.00 97.75 85 PHE A C 1
ATOM 647 O O . PHE A 1 85 ? -7.019 -8.064 1.684 1.00 97.75 85 PHE A O 1
ATOM 654 N N . ALA A 1 86 ? -6.295 -9.277 -0.067 1.00 97.75 86 ALA A N 1
ATOM 655 C CA . ALA A 1 86 ? -7.286 -10.336 0.095 1.00 97.75 86 ALA A CA 1
ATOM 656 C C . ALA A 1 86 ? -7.125 -11.062 1.443 1.00 97.75 86 ALA A C 1
ATOM 658 O O . ALA A 1 86 ? -8.111 -11.268 2.157 1.00 97.75 86 ALA A O 1
ATOM 659 N N . GLU A 1 87 ? -5.889 -11.386 1.829 1.00 97.06 87 GLU A N 1
ATOM 660 C CA . GLU A 1 87 ? -5.565 -12.002 3.119 1.00 97.06 87 GLU A CA 1
ATOM 661 C C . GLU A 1 87 ? -5.908 -11.073 4.292 1.00 97.06 87 GLU A C 1
ATOM 663 O O . GLU A 1 87 ? -6.608 -11.485 5.221 1.00 97.06 87 GLU A O 1
ATOM 668 N N . ALA A 1 88 ? -5.505 -9.800 4.225 1.00 95.75 88 ALA A N 1
ATOM 669 C CA . ALA A 1 88 ? -5.808 -8.808 5.253 1.00 95.75 88 ALA A CA 1
ATOM 670 C C . ALA A 1 88 ? -7.323 -8.610 5.428 1.00 95.75 88 ALA A C 1
ATOM 672 O O . ALA A 1 88 ? -7.826 -8.631 6.554 1.00 95.75 88 ALA A O 1
ATOM 673 N N . ARG A 1 89 ? -8.082 -8.501 4.328 1.00 97.38 89 ARG A N 1
ATOM 674 C CA . ARG A 1 89 ? -9.554 -8.467 4.372 1.00 97.38 89 ARG A CA 1
ATOM 675 C C . ARG A 1 89 ? -10.124 -9.732 5.002 1.00 97.38 89 ARG A C 1
ATOM 677 O O . ARG A 1 89 ? -11.046 -9.641 5.810 1.00 97.38 89 ARG A O 1
ATOM 684 N N . GLY A 1 90 ? -9.578 -10.898 4.659 1.00 95.00 90 GLY A N 1
ATOM 685 C CA . GLY A 1 90 ? -9.958 -12.180 5.249 1.00 95.00 90 GLY A CA 1
ATOM 686 C C . GLY A 1 90 ? -9.796 -12.193 6.770 1.00 95.00 90 GLY A C 1
ATOM 687 O O . GLY A 1 90 ? -10.723 -12.591 7.477 1.00 95.00 90 GLY A O 1
ATOM 688 N N . ILE A 1 91 ? -8.671 -11.681 7.277 1.00 94.38 91 ILE A N 1
ATOM 689 C CA . ILE A 1 91 ? -8.404 -11.544 8.715 1.00 94.38 91 ILE A CA 1
ATOM 690 C C . ILE A 1 91 ? -9.422 -10.602 9.365 1.00 94.38 91 ILE A C 1
ATOM 692 O O . ILE A 1 91 ? -10.088 -10.989 10.322 1.00 94.38 91 ILE A O 1
ATOM 696 N N . LEU A 1 92 ? -9.599 -9.389 8.831 1.00 94.81 92 LEU A N 1
ATOM 697 C CA . LEU A 1 92 ? -10.530 -8.399 9.391 1.00 94.81 92 LEU A CA 1
ATOM 698 C C . LEU A 1 92 ? -11.980 -8.905 9.395 1.00 94.81 92 LEU A C 1
ATOM 700 O O . LEU A 1 92 ? -12.735 -8.642 10.332 1.00 94.81 92 LEU A O 1
ATOM 704 N N . LYS A 1 93 ? -12.364 -9.661 8.363 1.00 95.12 93 LYS A N 1
ATOM 705 C CA . LYS A 1 93 ? -13.667 -10.320 8.285 1.00 95.12 93 LYS A CA 1
ATOM 706 C C . LYS A 1 93 ? -13.801 -11.431 9.324 1.00 95.12 93 LYS A C 1
ATOM 708 O O . LYS A 1 93 ? -14.841 -11.520 9.965 1.00 95.12 93 LYS A O 1
ATOM 713 N N . GLY A 1 94 ? -12.772 -12.260 9.503 1.00 94.62 94 GLY A N 1
ATOM 714 C CA . GLY A 1 94 ? -12.750 -13.322 10.514 1.00 94.62 94 GLY A CA 1
ATOM 715 C C . GLY A 1 94 ? -12.804 -12.794 11.951 1.00 94.62 94 GLY A C 1
ATOM 716 O O . GLY A 1 94 ? -13.337 -13.464 12.827 1.00 94.62 94 GLY A O 1
ATOM 717 N N . LEU A 1 95 ? -12.309 -11.575 12.174 1.00 95.94 95 LEU A N 1
ATOM 718 C CA . LEU A 1 95 ? -12.435 -10.835 13.432 1.00 95.94 95 LEU A CA 1
ATOM 719 C C . LEU A 1 95 ? -13.790 -10.119 13.590 1.00 95.94 95 LEU A C 1
ATOM 721 O O . LEU A 1 95 ? -14.003 -9.459 14.601 1.00 95.94 95 LEU A O 1
ATOM 725 N N . GLU A 1 96 ? -14.682 -10.209 12.598 1.00 95.38 96 GLU A N 1
ATOM 726 C CA . GLU A 1 96 ? -15.991 -9.535 12.552 1.00 95.38 96 GLU A CA 1
ATOM 727 C C . GLU A 1 96 ? -15.922 -7.992 12.627 1.00 95.38 96 GLU A C 1
ATOM 729 O O . GLU A 1 96 ? -16.932 -7.326 12.850 1.00 95.38 96 GLU A O 1
ATOM 734 N N . ILE A 1 97 ? -14.746 -7.398 12.380 1.00 95.62 97 ILE A N 1
ATOM 735 C CA . ILE A 1 97 ? -14.526 -5.938 12.419 1.00 95.62 97 ILE A CA 1
ATOM 736 C C . ILE A 1 97 ? -14.535 -5.276 11.038 1.00 95.62 97 ILE A C 1
ATOM 738 O O . ILE A 1 97 ? -14.538 -4.051 10.952 1.00 95.62 97 ILE A O 1
ATOM 742 N N . LEU A 1 98 ? -14.534 -6.055 9.951 1.00 96.31 98 LEU A N 1
ATOM 743 C CA . LEU A 1 98 ? -14.636 -5.525 8.589 1.00 96.31 98 LEU A CA 1
ATOM 744 C C . LEU A 1 98 ? -16.071 -5.063 8.300 1.00 96.31 98 LEU A C 1
ATOM 746 O O . LEU A 1 98 ? -16.856 -5.782 7.687 1.00 96.31 98 LEU A O 1
ATOM 750 N N . ASN A 1 99 ? -16.426 -3.885 8.797 1.00 94.81 99 ASN A N 1
ATOM 751 C CA . ASN A 1 99 ? -17.716 -3.249 8.569 1.00 94.81 99 ASN A CA 1
ATOM 752 C C . ASN A 1 99 ? -17.594 -1.720 8.673 1.00 94.81 99 ASN A C 1
ATOM 754 O O . ASN A 1 99 ? -16.623 -1.191 9.220 1.00 94.81 99 ASN A O 1
ATOM 758 N N . GLY A 1 100 ? -18.586 -1.009 8.131 1.00 96.94 100 GLY A N 1
ATOM 759 C CA . GLY A 1 100 ? -18.697 0.443 8.260 1.00 96.94 100 GLY A CA 1
ATOM 760 C C . GLY A 1 100 ? -17.461 1.183 7.746 1.00 96.94 100 GLY A C 1
ATOM 761 O O . GLY A 1 100 ? -17.056 1.010 6.599 1.00 96.94 100 GLY A O 1
ATOM 762 N N . GLU A 1 101 ? -16.873 2.017 8.601 1.00 95.62 101 GLU A N 1
ATOM 763 C CA . GLU A 1 101 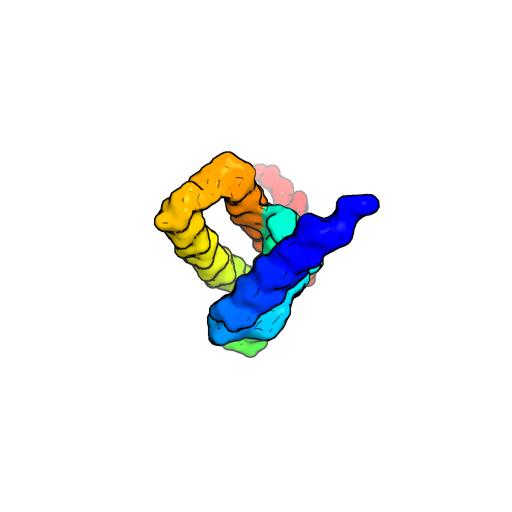? -15.699 2.832 8.271 1.00 95.62 101 GLU A CA 1
ATOM 764 C C . GLU A 1 101 ? -14.447 1.988 7.988 1.00 95.62 101 GLU A C 1
ATOM 766 O O . GLU A 1 101 ? -13.665 2.337 7.109 1.00 95.62 101 GLU A O 1
ATOM 771 N N . ILE A 1 102 ? -14.265 0.848 8.669 1.00 94.25 102 ILE A N 1
ATOM 772 C CA . ILE A 1 102 ? -13.092 -0.015 8.455 1.00 94.25 102 ILE A CA 1
ATOM 773 C C . ILE A 1 102 ? -13.124 -0.602 7.045 1.00 94.25 102 ILE A C 1
ATOM 775 O O . ILE A 1 102 ? -12.125 -0.548 6.336 1.00 94.25 102 ILE A O 1
ATOM 779 N N . GLU A 1 103 ? -14.272 -1.127 6.618 1.00 97.50 103 GLU A N 1
ATOM 780 C CA . GLU A 1 103 ? -14.431 -1.665 5.264 1.00 97.50 103 GLU A CA 1
ATOM 781 C C . GLU A 1 103 ? -14.195 -0.585 4.199 1.00 97.50 103 GLU A C 1
ATOM 783 O O . GLU A 1 103 ? -13.398 -0.797 3.286 1.00 97.50 103 GLU A O 1
ATOM 788 N N . GLN A 1 104 ? -14.792 0.600 4.374 1.00 98.19 104 GLN A N 1
ATOM 789 C CA . GLN A 1 104 ? -14.615 1.733 3.458 1.00 98.19 104 GLN A CA 1
ATOM 790 C C . GLN A 1 104 ? -13.155 2.189 3.369 1.00 98.19 104 GLN A C 1
ATOM 792 O O . GLN A 1 104 ? -12.656 2.444 2.275 1.00 98.19 104 GLN A O 1
ATOM 797 N N . ASN A 1 105 ? -12.449 2.261 4.499 1.00 97.38 105 ASN A N 1
ATOM 798 C CA . ASN A 1 105 ? -11.045 2.658 4.527 1.00 97.38 105 ASN A CA 1
ATOM 799 C C . ASN A 1 105 ? -10.144 1.605 3.875 1.00 97.38 105 ASN A C 1
ATOM 801 O O . ASN A 1 105 ? -9.205 1.966 3.165 1.00 97.38 105 ASN A O 1
ATOM 805 N N . VAL A 1 106 ? -10.431 0.312 4.059 1.00 97.94 106 VAL A N 1
ATOM 806 C CA . VAL A 1 106 ? -9.697 -0.768 3.382 1.00 97.94 106 VAL A CA 1
ATOM 807 C C . VAL A 1 106 ? -9.905 -0.693 1.869 1.00 97.94 106 VAL A C 1
ATOM 809 O O . VAL A 1 106 ? -8.923 -0.718 1.127 1.00 97.94 106 VAL A O 1
ATOM 812 N N . ASP A 1 107 ? -11.152 -0.543 1.415 1.00 98.12 107 ASP A N 1
ATOM 813 C CA . ASP A 1 107 ? -11.481 -0.405 -0.009 1.00 98.12 107 ASP A CA 1
ATOM 814 C C . ASP A 1 107 ? -10.805 0.827 -0.614 1.00 98.12 107 ASP A C 1
ATOM 816 O O . ASP A 1 107 ? -10.195 0.754 -1.683 1.00 98.12 107 ASP A O 1
ATOM 820 N N . LYS A 1 108 ? -10.842 1.955 0.107 1.00 98.69 108 LYS A N 1
ATOM 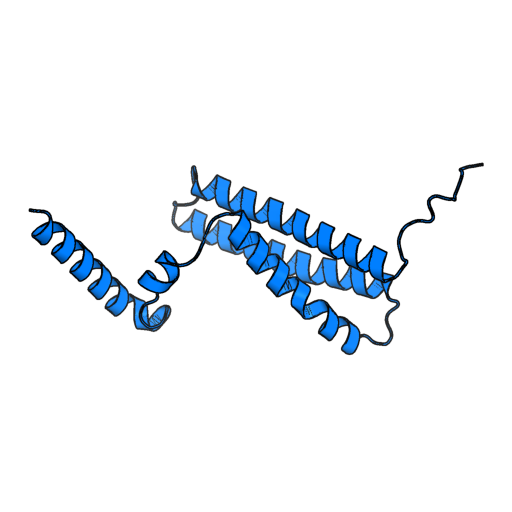821 C CA . LYS A 1 108 ? -10.208 3.190 -0.343 1.00 98.69 108 LYS A CA 1
ATOM 822 C C . LYS A 1 108 ? -8.691 3.063 -0.425 1.00 98.69 108 LYS A C 1
ATOM 824 O O . LYS A 1 108 ? -8.090 3.552 -1.378 1.00 98.69 108 LYS A O 1
ATOM 829 N N . THR A 1 109 ? -8.072 2.390 0.544 1.00 98.62 109 THR A N 1
ATOM 830 C CA . THR A 1 109 ? -6.625 2.136 0.533 1.00 98.62 109 THR A CA 1
ATOM 831 C C . THR A 1 109 ? -6.255 1.307 -0.692 1.00 98.62 109 THR A C 1
ATOM 833 O O . THR A 1 109 ? -5.323 1.665 -1.405 1.00 98.62 109 THR A O 1
ATOM 836 N N . TYR A 1 110 ? -7.006 0.238 -0.973 1.00 98.62 110 TYR A N 1
ATOM 837 C CA . TYR A 1 110 ? -6.772 -0.607 -2.142 1.00 98.62 110 TYR A CA 1
ATOM 838 C C . TYR A 1 110 ? -6.885 0.194 -3.447 1.00 98.62 110 TYR A C 1
ATOM 840 O O . TYR A 1 110 ? -5.968 0.163 -4.265 1.00 98.62 110 TYR A O 1
ATOM 848 N N . GLU A 1 111 ? -7.946 0.992 -3.609 1.00 98.69 111 GLU A N 1
ATOM 849 C CA . GLU A 1 111 ? -8.125 1.863 -4.778 1.00 98.69 111 GLU A CA 1
ATOM 850 C C . GLU A 1 111 ? -6.929 2.814 -4.972 1.00 98.69 111 GLU A C 1
ATOM 852 O O . GLU A 1 111 ? -6.385 2.935 -6.071 1.00 98.69 111 GLU A O 1
ATOM 857 N N . LEU A 1 112 ? -6.484 3.473 -3.897 1.00 98.81 112 LEU A N 1
ATOM 858 C CA . LEU A 1 112 ? -5.363 4.412 -3.936 1.00 98.81 112 LEU A CA 1
ATOM 859 C C . LEU A 1 112 ? -4.029 3.728 -4.253 1.00 98.81 112 LEU A C 1
ATOM 861 O O . LEU A 1 112 ? -3.195 4.332 -4.932 1.00 98.81 112 LEU A O 1
ATOM 865 N N . VAL A 1 113 ? -3.835 2.485 -3.802 1.00 98.75 113 VAL A N 1
ATOM 866 C CA . VAL A 1 113 ? -2.663 1.675 -4.157 1.00 98.75 113 VAL A CA 1
ATOM 867 C C . VAL A 1 113 ? -2.663 1.369 -5.650 1.00 98.75 113 VAL A C 1
ATOM 869 O O . VAL A 1 113 ? -1.664 1.652 -6.306 1.00 98.75 113 VAL A O 1
ATOM 872 N N . GLN A 1 114 ? -3.779 0.895 -6.213 1.00 98.56 114 GLN A N 1
ATOM 873 C CA . GLN A 1 114 ? -3.884 0.619 -7.653 1.00 98.56 114 GLN A CA 1
ATOM 874 C C . GLN A 1 114 ? -3.596 1.874 -8.490 1.00 98.56 114 GLN A C 1
ATOM 876 O O . GLN A 1 114 ? -2.794 1.849 -9.423 1.00 98.56 114 GLN A O 1
ATOM 881 N N . GLN A 1 115 ? -4.168 3.017 -8.099 1.00 98.69 115 GLN A N 1
ATOM 882 C CA . GLN A 1 115 ? -3.869 4.296 -8.746 1.00 98.69 115 GLN A CA 1
ATOM 883 C C . GLN A 1 115 ? -2.398 4.707 -8.587 1.00 98.69 115 GLN A C 1
ATOM 885 O O . GLN A 1 115 ? -1.831 5.331 -9.480 1.00 98.69 115 GLN A O 1
ATOM 890 N N . GLY A 1 116 ? -1.776 4.408 -7.445 1.00 98.62 116 GLY A N 1
ATOM 891 C CA . GLY A 1 116 ? -0.366 4.689 -7.194 1.00 98.62 116 GLY A CA 1
ATOM 892 C C . GLY A 1 116 ? 0.572 3.859 -8.063 1.00 98.62 116 GLY A C 1
ATOM 893 O O . GLY A 1 116 ? 1.518 4.419 -8.615 1.00 98.62 116 GLY A O 1
ATOM 894 N N . LEU A 1 117 ? 0.276 2.570 -8.243 1.00 98.56 117 LEU A N 1
ATOM 895 C CA . LEU A 1 117 ? 1.011 1.694 -9.157 1.00 98.56 117 LEU A CA 1
ATOM 896 C C . LEU A 1 117 ? 0.903 2.185 -10.603 1.00 98.56 117 LEU A C 1
ATOM 898 O O . LEU A 1 117 ? 1.913 2.264 -11.297 1.00 98.56 117 LEU A O 1
ATOM 902 N N . GLU A 1 118 ? -0.289 2.604 -11.031 1.00 98.25 118 GLU A N 1
ATOM 903 C CA . GLU A 1 118 ? -0.473 3.158 -12.374 1.00 98.25 118 GLU A CA 1
ATOM 904 C C . GLU A 1 118 ? 0.280 4.482 -12.560 1.00 98.25 118 GLU A C 1
ATOM 906 O O . GLU A 1 118 ? 0.958 4.678 -13.568 1.00 98.25 118 GLU A O 1
ATOM 911 N N . ARG A 1 119 ? 0.242 5.382 -11.566 1.00 98.50 119 ARG A N 1
ATOM 912 C CA . ARG A 1 119 ? 1.046 6.617 -11.600 1.00 98.50 119 ARG A CA 1
ATOM 913 C C . ARG A 1 119 ? 2.538 6.318 -11.708 1.00 98.50 119 ARG A C 1
ATOM 915 O O . ARG A 1 119 ? 3.229 6.991 -12.467 1.00 98.50 119 ARG A O 1
ATOM 922 N N . PHE A 1 120 ? 3.026 5.326 -10.966 1.00 98.12 120 PHE A N 1
ATOM 923 C CA . PHE A 1 120 ? 4.415 4.890 -11.053 1.00 98.12 120 PHE A CA 1
ATOM 924 C C . PHE A 1 120 ? 4.740 4.356 -12.454 1.00 98.12 120 PHE A C 1
ATOM 926 O O . PHE A 1 120 ? 5.699 4.821 -13.064 1.00 98.12 120 PHE A O 1
ATOM 933 N N . ARG A 1 121 ? 3.908 3.461 -13.005 1.00 97.44 121 ARG A N 1
ATOM 934 C CA . ARG A 1 121 ? 4.079 2.915 -14.358 1.00 97.44 121 ARG A CA 1
ATOM 935 C C . ARG A 1 121 ? 4.181 4.025 -15.404 1.00 97.44 121 ARG A C 1
ATOM 937 O O . ARG A 1 121 ? 5.137 4.050 -16.173 1.00 97.44 121 ARG A O 1
ATOM 944 N N . LEU A 1 122 ? 3.244 4.974 -15.393 1.00 96.94 122 LEU A N 1
ATOM 945 C CA . LEU A 1 122 ? 3.232 6.106 -16.324 1.00 96.94 122 LEU A CA 1
ATOM 946 C C . LEU A 1 122 ? 4.478 6.991 -16.185 1.00 96.94 122 LEU A C 1
ATOM 948 O O . LEU A 1 122 ? 5.061 7.379 -17.196 1.00 96.94 122 LEU A O 1
ATOM 952 N N . ALA A 1 123 ? 4.911 7.276 -14.954 1.00 97.00 123 ALA A N 1
ATOM 953 C CA . ALA A 1 123 ? 6.113 8.069 -14.705 1.00 97.00 123 ALA A CA 1
ATOM 954 C C . ALA A 1 123 ? 7.380 7.381 -15.241 1.00 97.00 123 ALA A C 1
ATOM 956 O O . ALA A 1 123 ? 8.231 8.036 -15.842 1.00 97.00 123 ALA A O 1
ATOM 957 N N . ILE A 1 124 ? 7.494 6.060 -15.074 1.00 95.88 124 ILE A N 1
ATOM 958 C CA . ILE A 1 124 ? 8.624 5.299 -15.614 1.00 95.88 124 ILE A CA 1
ATOM 959 C C . ILE A 1 124 ? 8.564 5.240 -17.143 1.00 95.88 124 ILE A C 1
ATOM 961 O O . ILE A 1 124 ? 9.583 5.464 -17.790 1.00 95.88 124 ILE A O 1
ATOM 965 N N . MET A 1 125 ? 7.393 5.013 -17.744 1.00 94.50 125 MET A N 1
ATOM 966 C CA . MET A 1 125 ? 7.254 5.057 -19.205 1.00 94.50 125 MET A CA 1
ATOM 967 C C . MET A 1 125 ? 7.699 6.404 -19.782 1.00 94.50 125 MET A C 1
ATOM 969 O O . MET A 1 125 ? 8.413 6.434 -20.781 1.00 94.50 125 MET A O 1
ATOM 973 N N . GLU A 1 126 ? 7.310 7.515 -19.152 1.00 95.19 126 GLU A N 1
ATOM 974 C CA . GLU A 1 126 ? 7.748 8.854 -19.555 1.00 95.19 126 GLU A CA 1
ATOM 975 C C . GLU A 1 126 ? 9.271 9.005 -19.438 1.00 95.19 126 GLU A C 1
ATOM 977 O O . GLU A 1 126 ? 9.919 9.446 -20.387 1.00 95.19 126 GLU A O 1
ATOM 982 N N . GLN A 1 127 ? 9.857 8.577 -18.316 1.00 92.75 127 GLN A N 1
ATOM 983 C CA . GLN A 1 127 ? 11.304 8.624 -18.090 1.00 92.75 127 GLN A CA 1
ATOM 984 C C . GLN A 1 127 ? 12.097 7.806 -19.123 1.00 92.75 127 GLN A C 1
ATOM 986 O O . GLN A 1 127 ? 13.202 8.196 -19.502 1.00 92.75 127 GLN A O 1
ATOM 991 N N . LEU A 1 128 ? 11.542 6.681 -19.572 1.00 87.94 128 LEU A N 1
ATOM 992 C CA . LEU A 1 128 ? 12.156 5.785 -20.551 1.00 87.94 128 LEU A CA 1
ATOM 993 C C . LEU A 1 128 ? 11.860 6.184 -22.007 1.00 87.94 128 LEU A C 1
ATOM 995 O O . LEU A 1 128 ? 12.370 5.554 -22.929 1.00 87.94 128 LEU A O 1
ATOM 999 N N . GLY A 1 129 ? 11.052 7.224 -22.238 1.00 90.38 129 GLY A N 1
ATOM 1000 C CA . GLY A 1 129 ? 10.641 7.623 -23.587 1.00 90.38 129 GLY A CA 1
ATOM 1001 C C . GLY A 1 129 ? 9.718 6.606 -24.271 1.00 90.38 129 GLY A C 1
ATOM 1002 O O . GLY A 1 129 ? 9.669 6.556 -25.496 1.00 90.38 129 GLY A O 1
ATOM 1003 N N . LEU A 1 130 ? 8.996 5.800 -23.487 1.00 80.56 130 LEU A N 1
ATOM 1004 C CA . LEU A 1 130 ? 8.048 4.774 -23.942 1.00 80.56 130 LEU A CA 1
ATOM 1005 C C . LEU A 1 130 ? 6.623 5.318 -24.137 1.00 80.56 130 LEU A C 1
ATOM 1007 O O . LEU A 1 130 ? 5.695 4.555 -24.397 1.00 80.56 130 LEU A O 1
ATOM 1011 N N . SER A 1 131 ? 6.408 6.625 -23.972 1.00 72.00 131 SER A N 1
ATOM 1012 C CA . SER A 1 131 ? 5.099 7.234 -24.197 1.00 72.00 131 SER A CA 1
ATOM 1013 C C . SER A 1 131 ? 4.714 7.151 -25.678 1.00 72.00 131 SER A C 1
ATOM 1015 O O . SER A 1 131 ? 5.537 7.384 -26.563 1.00 72.00 131 SER A O 1
ATOM 1017 N N . GLU A 1 132 ? 3.453 6.795 -25.959 1.00 59.69 132 GLU A N 1
ATOM 1018 C CA . GLU A 1 132 ? 2.946 6.721 -27.332 1.00 59.69 132 GLU A CA 1
ATOM 1019 C C . GLU A 1 132 ? 3.252 8.025 -28.083 1.00 59.69 132 GLU A C 1
ATOM 1021 O O . GLU A 1 132 ? 2.903 9.122 -27.630 1.00 59.69 132 GLU A O 1
ATOM 1026 N N . ASN A 1 133 ? 3.881 7.900 -29.255 1.00 48.28 133 ASN A N 1
ATOM 1027 C CA . ASN A 1 133 ? 4.007 8.992 -30.214 1.00 48.28 133 ASN A CA 1
ATOM 1028 C C . ASN A 1 133 ? 2.605 9.542 -30.515 1.00 48.28 133 ASN A C 1
ATOM 1030 O O . ASN A 1 133 ? 1.858 8.965 -31.306 1.00 48.28 133 ASN A O 1
ATOM 1034 N N . LYS A 1 134 ? 2.265 10.700 -29.938 1.00 52.38 134 LYS A N 1
ATOM 1035 C CA . LYS A 1 134 ? 1.035 11.448 -30.256 1.00 52.38 134 LYS A CA 1
ATOM 1036 C C . LYS A 1 134 ? 0.957 11.900 -31.724 1.00 52.38 134 LYS A C 1
ATOM 1038 O O . LYS A 1 134 ? -0.083 12.398 -32.143 1.00 52.38 134 LYS A O 1
ATOM 1043 N N . ASP A 1 135 ? 2.020 11.693 -32.500 1.00 48.41 135 ASP A N 1
ATOM 1044 C CA . ASP A 1 135 ? 2.122 12.063 -33.914 1.00 48.41 135 ASP A CA 1
ATOM 1045 C C . ASP A 1 135 ? 1.650 10.973 -34.893 1.00 48.41 135 ASP A C 1
ATOM 1047 O O . ASP A 1 135 ? 1.642 11.197 -36.106 1.0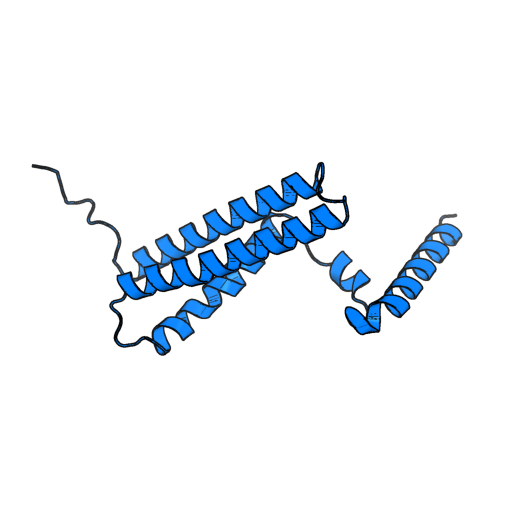0 48.41 135 ASP A O 1
ATOM 1051 N N . ALA A 1 136 ? 1.195 9.809 -34.414 1.00 45.97 136 ALA A N 1
ATOM 1052 C CA . ALA A 1 136 ? 0.508 8.841 -35.265 1.00 45.97 136 ALA A CA 1
ATOM 1053 C C . ALA A 1 136 ? -0.921 9.328 -35.570 1.00 45.97 136 ALA A C 1
ATOM 1055 O O . ALA A 1 136 ? -1.906 8.887 -34.982 1.00 45.97 136 ALA A O 1
ATOM 1056 N N . THR A 1 137 ? -1.029 10.273 -36.504 1.00 39.44 137 THR A N 1
ATOM 1057 C CA . THR A 1 137 ? -2.304 10.614 -37.145 1.00 39.44 137 THR A CA 1
ATOM 1058 C C . THR A 1 137 ? -2.824 9.355 -37.851 1.00 39.44 137 THR A C 1
ATOM 1060 O O . THR A 1 137 ? -2.090 8.808 -38.679 1.00 39.44 137 THR A O 1
ATOM 1063 N N . PRO A 1 138 ? -4.045 8.865 -37.568 1.00 52.75 138 PRO A N 1
ATOM 1064 C CA . PRO A 1 138 ? -4.604 7.765 -38.337 1.00 52.75 138 PRO A CA 1
ATOM 1065 C C . PRO A 1 138 ? -4.888 8.264 -39.758 1.00 52.75 138 PRO A C 1
ATOM 1067 O O . PRO A 1 138 ? -5.574 9.273 -39.941 1.00 52.75 138 PRO A O 1
ATOM 1070 N N . ALA A 1 139 ? -4.293 7.581 -40.737 1.00 46.41 139 ALA A N 1
ATOM 1071 C CA . ALA A 1 139 ? -4.615 7.724 -42.154 1.00 46.41 139 ALA A CA 1
ATOM 1072 C C . ALA A 1 139 ? -5.995 7.132 -42.470 1.00 46.41 139 ALA A C 1
ATOM 1074 O O . ALA A 1 139 ? -6.369 6.129 -41.815 1.00 46.41 139 ALA A O 1
#

InterPro domains:
  IPR041651 Domain of unknown function DUF5610 [PF18433] (2-120)

pLDDT: mean 90.66, std 12.52, range [39.44, 98.81]

Radius of gyration: 21.6 Å; chains: 1; bounding box: 38×31×80 Å